Protein AF-A0A7S2XQV3-F1 (afdb_monomer_lite)

Secondary structure (DSSP, 8-state):
--------------------------------EEEEE-SPPBPTTS-B--SS--TTTSPPEEEEEE-GGGSPTT----TT-EE---S---TT--HHHHHHHHHHHHHHHHHHT----PPP-PPP-

Sequence (125 aa):
SEETSEETSEETESAEEKEGGGEEEEPKESFIVVSLDPSLGKKADGSIDPSPSSYPFQKPVASVVSGAELFPAGSEIQNGDPVDIDCDWTPSLHLSDAIMNVALKIRESVKRGEPFFAAEIEPPE

Radius of gyration: 27.68 Å; chains: 1; bounding box: 44×42×92 Å

Organism: NCBI:txid420275

Foldseek 3Di:
DDDDDDDDDDDDDDDDDDDPDPPPPDPPDQDWDKDWAQDADADPVRHGDPPDDTPPQDGTWMFTQDRPVLFAPPAPHDHGFTDDQPDPRDNPDDPVSSVVSRVVVRVVRSVVSNHHYGDDPDDDD

Structure (mmCIF, N/CA/C/O backbone):
data_AF-A0A7S2XQV3-F1
#
_entry.id   AF-A0A7S2XQV3-F1
#
loop_
_atom_site.group_PDB
_atom_site.id
_atom_site.type_symbol
_atom_site.label_atom_id
_atom_site.label_alt_id
_atom_site.label_comp_id
_atom_site.label_asym_id
_atom_site.label_entity_id
_atom_site.label_seq_id
_atom_site.pdbx_PDB_ins_code
_atom_site.Cartn_x
_atom_site.Cartn_y
_atom_site.Cartn_z
_atom_site.occupancy
_atom_site.B_iso_or_equiv
_atom_site.auth_seq_id
_atom_site.auth_comp_id
_atom_site.auth_asym_id
_atom_site.auth_atom_id
_atom_site.pdbx_PDB_model_num
ATOM 1 N N . SER A 1 1 ? 11.495 -26.706 69.627 1.00 39.03 1 SER A N 1
ATOM 2 C CA . SER A 1 1 ? 11.054 -25.332 69.366 1.00 39.03 1 SER A CA 1
ATOM 3 C C . SER A 1 1 ? 10.211 -25.411 68.117 1.00 39.03 1 SER A C 1
ATOM 5 O O . SER A 1 1 ? 10.752 -25.799 67.091 1.00 39.03 1 SER A O 1
ATOM 7 N N . GLU A 1 2 ? 8.895 -25.543 68.308 1.00 43.28 2 GLU A N 1
ATOM 8 C CA . GLU A 1 2 ? 7.927 -24.415 68.255 1.00 43.28 2 GLU A CA 1
ATOM 9 C C . GLU A 1 2 ? 7.483 -24.275 66.788 1.00 43.28 2 GLU A C 1
ATOM 11 O O . GLU A 1 2 ? 8.348 -24.190 65.928 1.00 43.28 2 GLU A O 1
ATOM 16 N N . GLU A 1 3 ? 6.224 -24.389 66.362 1.00 46.50 3 GLU A N 1
ATOM 17 C CA . GLU A 1 3 ? 4.872 -24.202 66.932 1.00 46.50 3 GLU A CA 1
ATOM 18 C C . GLU A 1 3 ? 3.884 -24.951 65.981 1.00 46.50 3 GLU A C 1
ATOM 20 O O . GLU A 1 3 ? 4.181 -25.066 64.793 1.00 46.50 3 GLU A O 1
ATOM 25 N N . THR A 1 4 ? 2.923 -25.771 66.452 1.00 45.31 4 THR A N 1
ATOM 26 C CA . THR A 1 4 ? 1.453 -25.502 66.577 1.00 45.31 4 THR A CA 1
ATOM 27 C C . THR A 1 4 ? 0.813 -24.881 65.309 1.00 45.31 4 THR A C 1
ATOM 29 O O . THR A 1 4 ? 1.394 -23.978 64.727 1.00 45.31 4 THR A O 1
ATOM 32 N N . SER A 1 5 ? -0.345 -25.292 64.768 1.00 48.62 5 SER A N 1
ATOM 33 C CA . SER A 1 5 ? -1.617 -25.700 65.394 1.00 48.62 5 SER A CA 1
ATOM 34 C C . SER A 1 5 ? -2.602 -26.295 64.353 1.00 48.62 5 SER A C 1
ATOM 36 O O . SER A 1 5 ? -2.491 -25.936 63.186 1.00 48.62 5 SER A O 1
ATOM 38 N N . GLU A 1 6 ? -3.553 -27.125 64.831 1.00 48.00 6 GLU A N 1
ATOM 39 C CA . GLU A 1 6 ? -5.021 -27.168 64.536 1.00 48.00 6 GLU A CA 1
ATOM 40 C C . GLU A 1 6 ? -5.560 -27.183 63.085 1.00 48.00 6 GLU A C 1
ATOM 42 O O . GLU A 1 6 ? -5.015 -26.556 62.192 1.00 48.00 6 GLU A O 1
ATOM 47 N N . GLU A 1 7 ? -6.733 -27.717 62.740 1.00 41.88 7 GLU A N 1
ATOM 48 C CA . GLU A 1 7 ? -7.692 -28.740 63.201 1.00 41.88 7 GLU A CA 1
ATOM 49 C C . GLU A 1 7 ? -8.764 -28.793 62.066 1.00 41.88 7 GLU A C 1
ATOM 51 O O . GLU A 1 7 ? -9.005 -27.769 61.434 1.00 41.88 7 GLU A O 1
ATOM 56 N N . THR A 1 8 ? -9.365 -29.969 61.819 1.00 35.59 8 THR A N 1
ATOM 57 C CA . THR A 1 8 ? -10.807 -30.230 61.508 1.00 35.59 8 THR A CA 1
ATOM 58 C C . THR A 1 8 ? -11.472 -29.459 60.329 1.00 35.59 8 THR A C 1
ATOM 60 O O . THR A 1 8 ? -11.489 -28.238 60.282 1.00 35.59 8 THR A O 1
ATOM 63 N N . SER A 1 9 ? -12.159 -30.052 59.337 1.00 45.59 9 SER A N 1
ATOM 64 C CA . SER A 1 9 ? -13.359 -30.910 59.438 1.00 45.59 9 SER A CA 1
ATOM 65 C C . SER A 1 9 ? -13.806 -31.424 58.046 1.00 45.59 9 SER A C 1
ATOM 67 O O . SER A 1 9 ? -13.637 -30.720 57.052 1.00 45.59 9 SER A O 1
ATOM 69 N N . GLU A 1 10 ? -14.424 -32.612 58.016 1.00 43.16 10 GLU A N 1
ATOM 70 C CA . GLU A 1 10 ? -15.369 -33.159 57.004 1.00 43.16 10 GLU A CA 1
ATOM 71 C C . GLU A 1 10 ? -16.560 -32.179 56.761 1.00 43.16 10 GLU A C 1
ATOM 73 O O . GLU A 1 10 ? -16.731 -31.252 57.545 1.00 43.16 10 GLU A O 1
ATOM 78 N N . GLU A 1 11 ? -17.468 -32.225 55.777 1.00 42.69 11 GLU A N 1
ATOM 79 C CA . GLU A 1 11 ? -17.983 -33.206 54.810 1.00 42.69 11 GLU A CA 1
ATOM 80 C C . GLU A 1 11 ? -18.884 -32.431 53.794 1.00 42.69 11 GLU A C 1
ATOM 82 O O . GLU A 1 11 ? -19.429 -31.391 54.151 1.00 42.69 11 GLU A O 1
ATOM 87 N N . THR A 1 12 ?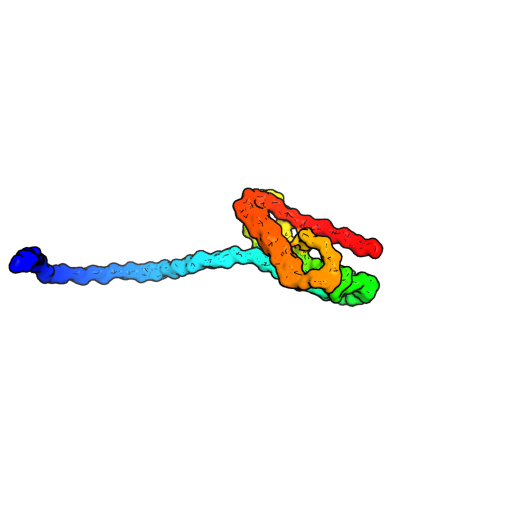 -19.057 -32.969 52.572 1.00 41.12 12 THR A N 1
ATOM 88 C CA . THR A 1 12 ? -20.221 -32.888 51.632 1.00 41.12 12 THR A CA 1
ATOM 89 C C . THR A 1 12 ? -20.951 -31.565 51.311 1.00 41.12 12 THR A C 1
ATOM 91 O O . THR A 1 12 ? -21.467 -30.905 52.196 1.00 41.12 12 THR A O 1
ATOM 94 N N . GLU A 1 13 ? -21.207 -31.294 50.019 1.00 38.69 13 GLU A N 1
ATOM 95 C CA . GLU A 1 13 ? -22.492 -31.612 49.347 1.00 38.69 13 GLU A CA 1
ATOM 96 C C . GLU A 1 13 ? -22.412 -31.323 47.830 1.00 38.69 13 GLU A C 1
ATOM 98 O O . GLU A 1 13 ? -21.813 -30.343 47.392 1.00 38.69 13 GLU A O 1
ATOM 103 N N . SER A 1 14 ? -22.986 -32.218 47.021 1.00 43.94 14 SER A N 1
ATOM 104 C CA . SER A 1 14 ? -23.126 -32.071 45.568 1.00 43.94 14 SER A CA 1
ATOM 105 C C . SER A 1 14 ? -24.231 -31.077 45.223 1.00 43.94 14 SER A C 1
ATOM 107 O O . SER A 1 14 ? -25.348 -31.220 45.710 1.00 43.94 14 SER A O 1
ATOM 109 N N . ALA A 1 15 ? -23.965 -30.167 44.289 1.00 43.62 15 ALA A N 1
ATOM 110 C CA . ALA A 1 15 ? -25.004 -29.510 43.507 1.00 43.62 15 ALA A CA 1
ATOM 111 C C . ALA A 1 15 ? -24.562 -29.475 42.041 1.00 43.62 15 ALA A C 1
ATOM 113 O O . ALA A 1 15 ? -23.690 -28.713 41.632 1.00 43.62 15 ALA A O 1
ATOM 114 N N . GLU A 1 16 ? -25.148 -30.392 41.282 1.00 44.84 16 GLU A N 1
ATOM 115 C CA . GLU A 1 16 ? -25.112 -30.473 39.832 1.00 44.84 16 GLU A CA 1
ATOM 116 C C . GLU A 1 16 ? -25.981 -29.328 39.283 1.00 44.84 16 GLU A C 1
ATOM 118 O O . GLU A 1 16 ? -27.208 -29.425 39.267 1.00 44.84 16 GLU A O 1
ATOM 123 N N . GLU A 1 17 ? -25.362 -28.219 38.871 1.00 43.78 17 GLU A N 1
ATOM 124 C CA . GLU A 1 17 ? -26.029 -27.197 38.064 1.00 43.78 17 GLU A CA 1
ATOM 125 C C . GLU A 1 17 ? -25.559 -27.290 36.613 1.00 43.78 17 GLU A C 1
ATOM 127 O O . GLU A 1 17 ? -24.397 -27.097 36.272 1.00 43.78 17 GLU A O 1
ATOM 132 N N . LYS A 1 18 ? -26.534 -27.633 35.768 1.00 44.31 18 LYS A N 1
ATOM 133 C CA . LYS A 1 18 ? -26.550 -27.554 34.308 1.00 44.31 18 LYS A CA 1
ATOM 134 C C . LYS A 1 18 ? -25.806 -26.314 33.791 1.00 44.31 18 LYS A C 1
ATOM 136 O O . LYS A 1 18 ? -26.377 -25.225 33.739 1.00 44.31 18 LYS A O 1
ATOM 141 N N . GLU A 1 19 ? -24.596 -26.508 33.279 1.00 40.84 19 GLU A N 1
ATOM 142 C CA . GLU A 1 19 ? -24.018 -25.579 32.313 1.00 40.84 19 GLU A CA 1
ATOM 143 C C . GLU A 1 19 ? -24.816 -25.704 31.011 1.00 40.84 19 GLU A C 1
ATOM 145 O O . GLU A 1 19 ? -24.700 -26.659 30.240 1.00 40.84 19 GLU A O 1
ATOM 150 N N . GLY A 1 20 ? -25.710 -24.740 30.798 1.00 38.91 20 GLY A N 1
ATOM 151 C CA . GLY A 1 20 ? -26.172 -24.425 29.460 1.00 38.91 20 GLY A CA 1
ATOM 152 C C . GLY A 1 20 ? -24.955 -23.988 28.660 1.00 38.91 20 GLY A C 1
ATOM 153 O O . GLY A 1 20 ? -24.397 -22.932 28.939 1.00 38.91 20 GLY A O 1
ATOM 154 N N . GLY A 1 21 ? -24.548 -24.817 27.698 1.00 40.22 21 GLY A N 1
ATOM 155 C CA . GLY A 1 21 ? -23.535 -24.476 26.710 1.00 40.22 21 GLY A CA 1
ATOM 156 C C . GLY A 1 21 ? -23.993 -23.273 25.896 1.00 40.22 21 GLY A C 1
ATOM 157 O O . GLY A 1 21 ? -24.645 -23.421 24.865 1.00 40.22 21 GLY A O 1
ATOM 158 N N . GLY A 1 22 ? -23.684 -22.077 26.388 1.00 46.47 22 GLY A N 1
ATOM 159 C CA . GLY A 1 22 ? -23.368 -20.974 25.507 1.00 46.47 22 GLY A CA 1
ATOM 160 C C . GLY A 1 22 ? -22.037 -21.341 24.883 1.00 46.47 22 GLY A C 1
ATOM 161 O O . GLY A 1 22 ? -21.040 -21.434 25.591 1.00 46.47 22 GLY A O 1
ATOM 162 N N . GLU A 1 23 ? -22.036 -21.635 23.587 1.00 51.47 23 GLU A N 1
ATOM 163 C CA . GLU A 1 23 ? -20.811 -21.535 22.807 1.00 51.47 23 GLU A CA 1
ATOM 164 C C . GLU A 1 23 ? -20.279 -20.117 23.056 1.00 51.47 23 GLU A C 1
ATOM 166 O O . GLU A 1 23 ? -20.854 -19.137 22.580 1.00 51.47 23 GLU A O 1
ATOM 171 N N . GLU A 1 24 ? -19.251 -19.993 23.898 1.00 52.69 24 GLU A N 1
ATOM 172 C CA . GLU A 1 24 ? -18.389 -18.823 23.887 1.00 52.69 24 GLU A CA 1
ATOM 173 C C . GLU A 1 24 ? -17.813 -18.782 22.472 1.00 52.69 24 GLU A C 1
ATOM 175 O O . GLU A 1 24 ? -16.893 -19.530 22.140 1.00 52.69 24 GLU A O 1
A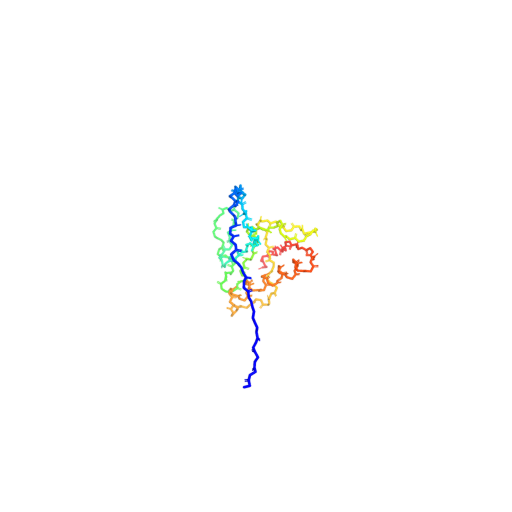TOM 180 N N . GLU A 1 25 ? -18.423 -17.983 21.592 1.00 59.09 25 GLU A N 1
ATOM 181 C CA . GLU A 1 25 ? -17.770 -17.598 20.351 1.00 59.09 25 GLU A CA 1
ATOM 182 C C . GLU A 1 25 ? -16.461 -16.928 20.769 1.00 59.09 25 GLU A C 1
ATOM 184 O O . GLU A 1 25 ? -16.466 -15.808 21.289 1.00 59.09 25 GLU A O 1
ATOM 189 N N . GLU A 1 26 ? -15.340 -17.637 20.598 1.00 63.62 26 GLU A N 1
ATOM 190 C CA . GLU A 1 26 ? -14.024 -17.027 20.722 1.00 63.62 26 GLU A CA 1
ATOM 191 C C . GLU A 1 26 ? -14.033 -15.727 19.908 1.00 63.62 26 GLU A C 1
ATOM 193 O O . GLU A 1 26 ? -14.544 -15.722 18.779 1.00 63.62 26 GLU A O 1
ATOM 198 N N . PRO A 1 27 ? -13.513 -14.612 20.455 1.00 58.00 27 PRO A N 1
ATOM 199 C CA . PRO A 1 27 ? -13.517 -13.344 19.751 1.00 58.00 27 PRO A CA 1
ATOM 200 C C . PRO A 1 27 ? -12.792 -13.544 18.426 1.00 58.00 27 PRO A C 1
ATOM 202 O O . PRO A 1 27 ? -11.579 -13.742 18.384 1.00 58.00 27 PRO A O 1
ATOM 205 N N . LYS A 1 28 ? -13.560 -13.533 17.336 1.00 70.00 28 LYS A N 1
ATOM 206 C CA . LYS A 1 28 ? -13.036 -13.735 15.994 1.00 70.00 28 LYS A CA 1
ATOM 207 C C . LYS A 1 28 ? -12.086 -12.584 15.698 1.00 70.00 28 LYS A C 1
ATOM 209 O O . LYS A 1 28 ? -12.526 -11.461 15.439 1.00 70.00 28 LYS A O 1
ATOM 214 N N . GLU A 1 29 ? -10.787 -12.857 15.794 1.00 72.56 29 GLU A N 1
ATOM 215 C CA . GLU A 1 29 ? -9.754 -11.871 15.507 1.00 72.56 29 GLU A CA 1
ATOM 216 C C . GLU A 1 29 ? -10.025 -11.284 14.118 1.00 72.56 29 GLU A C 1
ATOM 218 O O . GLU A 1 29 ? -10.154 -11.995 13.117 1.00 72.56 29 GLU A O 1
ATOM 223 N N . SER A 1 30 ? -10.234 -9.971 14.086 1.00 88.19 30 SER A N 1
ATOM 224 C CA . SER A 1 30 ? -10.585 -9.249 12.871 1.00 88.19 30 SER A CA 1
ATOM 225 C C . SER A 1 30 ? -9.301 -8.730 12.240 1.00 88.19 30 SER A C 1
ATOM 227 O O . SER A 1 30 ? -8.559 -7.973 12.865 1.00 88.19 30 SER A O 1
ATOM 229 N N . PHE A 1 31 ? -9.025 -9.158 11.009 1.00 94.44 31 PHE A N 1
ATOM 230 C CA . PHE A 1 31 ? -7.785 -8.845 10.306 1.00 94.44 31 PHE A CA 1
ATOM 231 C C . PHE A 1 31 ? -8.042 -8.018 9.053 1.00 94.44 31 PHE A C 1
ATOM 233 O O . PHE A 1 31 ? -8.953 -8.308 8.277 1.00 94.44 31 PHE A O 1
ATOM 240 N N . ILE A 1 32 ? -7.164 -7.045 8.816 1.00 96.31 32 ILE A N 1
ATOM 241 C CA . ILE A 1 32 ? -7.036 -6.380 7.521 1.00 96.31 32 ILE A CA 1
ATOM 242 C C . ILE A 1 32 ? -6.083 -7.218 6.670 1.00 96.31 32 ILE A C 1
ATOM 244 O O . ILE A 1 32 ? -4.944 -7.469 7.068 1.00 96.31 32 ILE A O 1
ATOM 248 N N . VAL A 1 33 ? -6.547 -7.655 5.503 1.00 96.81 33 VAL A N 1
ATOM 249 C CA . VAL A 1 33 ? -5.748 -8.436 4.555 1.00 96.81 33 VAL A CA 1
ATOM 250 C C . VAL A 1 33 ? -5.298 -7.514 3.437 1.00 96.81 33 VAL A C 1
ATOM 252 O O . VAL A 1 33 ? -6.116 -6.845 2.811 1.00 96.81 33 VAL A O 1
ATOM 255 N N . VAL A 1 34 ? -3.997 -7.506 3.169 1.00 97.00 34 VAL A N 1
ATOM 256 C CA . VAL A 1 34 ? -3.377 -6.703 2.113 1.00 97.00 34 VAL A CA 1
ATOM 257 C C . VAL A 1 34 ? -2.690 -7.639 1.131 1.00 97.00 34 VAL A C 1
ATOM 259 O O . VAL A 1 34 ? -1.978 -8.558 1.542 1.00 97.00 34 VAL A O 1
ATOM 262 N N . SER A 1 35 ? -2.881 -7.405 -0.163 1.00 95.56 35 SER A N 1
ATOM 263 C CA . SER A 1 35 ? -2.108 -8.057 -1.218 1.00 95.56 35 SER A CA 1
ATOM 264 C C . SER A 1 35 ? -1.012 -7.135 -1.716 1.00 95.56 35 SER A C 1
ATOM 266 O O . SER A 1 35 ? -1.208 -5.928 -1.813 1.00 95.56 35 SER A O 1
ATOM 268 N N . LEU A 1 36 ? 0.119 -7.732 -2.079 1.00 94.62 36 LEU A N 1
ATOM 269 C CA . LEU A 1 36 ? 1.208 -7.065 -2.773 1.00 94.62 36 LEU A CA 1
ATOM 270 C C . LEU A 1 36 ? 1.421 -7.778 -4.110 1.00 94.62 36 LEU A C 1
ATOM 272 O O . LEU A 1 36 ? 1.853 -8.932 -4.126 1.00 94.62 36 LEU A O 1
ATOM 276 N N . ASP A 1 37 ? 1.086 -7.116 -5.211 1.00 91.69 37 ASP A N 1
ATOM 277 C CA . ASP A 1 37 ? 1.179 -7.656 -6.566 1.00 91.69 37 ASP A CA 1
ATOM 278 C C . ASP A 1 37 ? 2.435 -7.114 -7.280 1.00 91.69 37 ASP A C 1
ATOM 280 O O . ASP A 1 37 ? 2.509 -5.919 -7.576 1.00 91.69 37 ASP A O 1
ATOM 284 N N . PRO A 1 38 ? 3.446 -7.962 -7.554 1.00 90.44 38 PRO A N 1
ATOM 285 C CA . PRO A 1 38 ? 4.647 -7.574 -8.292 1.00 90.44 38 PRO A CA 1
ATOM 286 C C . PRO A 1 38 ? 4.527 -7.763 -9.819 1.00 90.44 38 PRO A C 1
ATOM 288 O O . PRO A 1 38 ? 5.526 -7.609 -10.530 1.00 90.44 38 PRO A O 1
ATOM 291 N N . SER A 1 39 ? 3.368 -8.189 -10.329 1.00 83.94 39 SER A N 1
ATOM 292 C CA . SER A 1 39 ? 3.181 -8.564 -11.734 1.00 83.94 39 SER A CA 1
ATOM 293 C C . SER A 1 39 ? 3.023 -7.363 -12.679 1.00 83.94 39 SER A C 1
ATOM 295 O O . SER A 1 39 ? 2.916 -6.213 -12.259 1.00 83.94 39 SER A O 1
ATOM 297 N N . LEU A 1 40 ? 3.066 -7.632 -13.991 1.00 75.94 40 LEU A N 1
ATOM 298 C CA . LEU A 1 40 ? 2.814 -6.622 -15.021 1.00 75.94 40 LEU A CA 1
ATOM 299 C C . LEU A 1 40 ? 1.348 -6.183 -15.000 1.00 75.94 40 LEU A C 1
ATOM 301 O O . LEU A 1 40 ? 0.441 -7.018 -14.930 1.00 75.94 40 LEU A O 1
ATOM 305 N N . GLY A 1 41 ? 1.131 -4.878 -15.168 1.00 69.44 41 GLY A N 1
ATOM 306 C CA . GLY A 1 41 ? -0.199 -4.318 -15.357 1.00 69.44 41 GLY A CA 1
ATOM 307 C C . GLY A 1 41 ? -0.929 -4.988 -16.523 1.00 69.44 41 GLY A C 1
ATOM 308 O O . GLY A 1 41 ? -0.374 -5.205 -17.607 1.00 69.44 41 GLY A O 1
ATOM 309 N N . LYS A 1 42 ? -2.198 -5.328 -16.298 1.00 70.69 42 LYS A N 1
ATOM 310 C CA . LYS A 1 42 ? -3.095 -5.777 -17.364 1.00 70.69 42 LYS A CA 1
ATOM 311 C C . LYS A 1 42 ? -3.793 -4.572 -17.975 1.00 70.69 42 LYS A C 1
ATOM 313 O O . LYS A 1 42 ? -4.205 -3.655 -17.267 1.00 70.69 42 LYS A O 1
ATOM 318 N N . LYS A 1 43 ? -3.984 -4.607 -19.289 1.00 70.56 43 LYS A N 1
ATOM 319 C CA . LYS A 1 43 ? -4.891 -3.698 -19.992 1.00 70.56 43 LYS A CA 1
ATOM 320 C C . LYS A 1 43 ? -6.336 -4.008 -19.605 1.00 70.56 43 LYS A C 1
ATOM 322 O O . LYS A 1 43 ? -6.643 -5.086 -19.095 1.00 70.56 43 LYS A O 1
ATOM 327 N N . ALA A 1 44 ? -7.243 -3.084 -19.919 1.00 74.44 44 ALA A N 1
ATOM 328 C CA . ALA A 1 44 ? -8.681 -3.258 -19.691 1.00 74.44 44 ALA A CA 1
ATOM 329 C C . ALA A 1 44 ? -9.276 -4.497 -20.397 1.00 74.44 44 ALA A C 1
ATOM 331 O O . ALA A 1 44 ? -10.312 -5.005 -19.981 1.00 74.44 44 ALA A O 1
ATOM 332 N N . ASP A 1 45 ? -8.619 -5.004 -21.445 1.00 81.19 45 ASP A N 1
ATOM 333 C CA . ASP A 1 45 ? -8.999 -6.226 -22.167 1.00 81.19 45 ASP A CA 1
ATOM 334 C C . ASP A 1 45 ? -8.429 -7.520 -21.544 1.00 81.19 45 ASP A C 1
ATOM 336 O O . ASP A 1 45 ? -8.653 -8.614 -22.062 1.00 81.19 45 ASP A O 1
ATOM 340 N N . GLY A 1 46 ? -7.692 -7.408 -20.434 1.00 73.31 46 GLY A N 1
ATOM 341 C CA . GLY A 1 46 ? -7.053 -8.520 -19.733 1.00 73.31 46 GLY A CA 1
ATOM 342 C C . GLY A 1 46 ? -5.727 -8.984 -20.340 1.00 73.31 46 GLY A C 1
ATOM 343 O O . GLY A 1 46 ? -5.089 -9.872 -19.767 1.00 73.31 46 GLY A O 1
ATOM 344 N N . SER A 1 47 ? -5.286 -8.402 -21.460 1.00 79.38 47 SER A N 1
ATOM 345 C CA . SER A 1 47 ? -3.957 -8.656 -22.012 1.00 79.38 47 SER A CA 1
ATOM 346 C C . 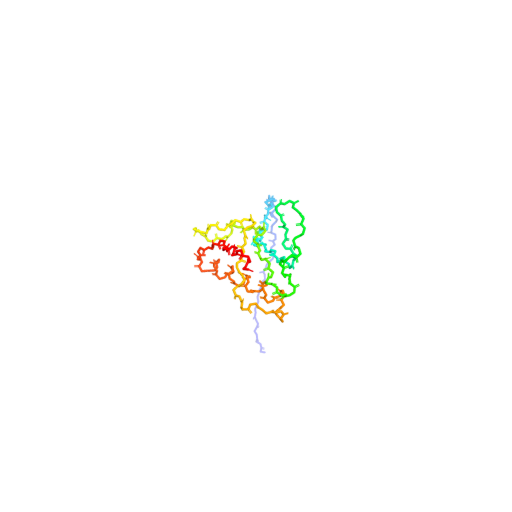SER A 1 47 ? -2.875 -8.023 -21.137 1.00 79.38 47 SER A C 1
ATOM 348 O O . SER A 1 47 ? -3.094 -7.020 -20.458 1.00 79.38 47 SER A O 1
ATOM 350 N N . ILE A 1 48 ? -1.694 -8.636 -21.127 1.00 77.50 48 ILE A N 1
ATOM 351 C CA . ILE A 1 48 ? -0.535 -8.084 -20.426 1.00 77.50 48 ILE A CA 1
ATOM 352 C C . ILE A 1 48 ? -0.016 -6.908 -21.247 1.00 77.50 48 ILE A C 1
ATOM 354 O O . ILE A 1 48 ? 0.210 -7.066 -22.450 1.00 77.50 48 ILE A O 1
ATOM 358 N N . ASP A 1 49 ? 0.195 -5.756 -20.613 1.00 70.44 49 ASP A N 1
ATOM 359 C CA . ASP A 1 49 ? 0.949 -4.682 -21.244 1.00 70.44 49 ASP A CA 1
ATOM 360 C C . ASP A 1 49 ? 2.443 -4.883 -20.978 1.00 70.44 49 ASP A C 1
ATOM 362 O O . ASP A 1 49 ? 2.863 -4.795 -19.826 1.00 70.44 49 ASP A O 1
ATOM 366 N N . PRO A 1 50 ? 3.269 -5.183 -21.994 1.00 68.62 50 PRO A N 1
ATOM 367 C CA . PRO A 1 50 ? 4.704 -5.319 -21.791 1.00 68.62 50 PRO A CA 1
ATOM 368 C C . PRO A 1 50 ? 5.433 -3.967 -21.777 1.00 68.62 50 PRO A C 1
ATOM 370 O O . PRO A 1 50 ? 6.648 -3.962 -21.597 1.00 68.62 50 PRO A O 1
ATOM 373 N N . SER A 1 51 ? 4.752 -2.842 -22.045 1.00 69.94 51 SER A N 1
ATOM 374 C CA . SER A 1 51 ? 5.396 -1.524 -22.073 1.00 69.94 51 SER A CA 1
ATOM 375 C C . SER A 1 51 ? 5.810 -0.978 -20.700 1.00 69.94 51 SER A C 1
ATOM 377 O O . SER A 1 51 ? 6.906 -0.421 -20.641 1.00 69.94 51 SER A O 1
ATOM 379 N N . PRO A 1 52 ? 5.030 -1.111 -19.604 1.00 70.88 52 PRO A N 1
ATOM 380 C CA . PRO A 1 52 ? 5.525 -0.741 -18.284 1.00 70.88 52 PRO A CA 1
ATOM 381 C C . PRO A 1 52 ? 6.555 -1.753 -17.767 1.00 70.88 52 PRO A C 1
ATOM 383 O O . PRO A 1 52 ? 6.428 -2.966 -17.938 1.00 70.88 52 PRO A O 1
ATOM 386 N N . SER A 1 53 ? 7.583 -1.241 -17.097 1.00 70.25 53 SER A N 1
ATOM 387 C CA . SER A 1 53 ? 8.521 -2.041 -16.309 1.00 70.25 53 SER A CA 1
ATOM 388 C C . SER A 1 53 ? 7.796 -2.790 -15.184 1.00 70.25 53 SER A C 1
ATOM 390 O O . SER A 1 53 ? 6.973 -2.207 -14.504 1.00 70.25 53 SER A O 1
ATOM 392 N N . SER A 1 54 ? 8.111 -4.059 -14.923 1.00 81.81 54 SER A N 1
ATOM 393 C CA . SER A 1 54 ? 7.592 -4.775 -13.745 1.00 81.81 54 SER A CA 1
ATOM 394 C C . SER A 1 54 ? 8.532 -4.652 -12.548 1.00 81.81 54 SER A C 1
ATOM 396 O O . SER A 1 54 ? 9.637 -4.113 -12.658 1.00 81.81 54 SER A O 1
ATOM 398 N N . TYR A 1 55 ? 8.157 -5.256 -11.418 1.00 86.38 55 TYR A N 1
ATOM 399 C CA . TYR A 1 55 ? 9.114 -5.572 -10.360 1.00 86.38 55 TYR A CA 1
ATOM 400 C C . TYR A 1 55 ? 10.369 -6.267 -10.948 1.00 86.38 55 TYR A C 1
ATOM 402 O O . TYR A 1 55 ? 10.230 -7.132 -11.823 1.00 86.38 55 TYR A O 1
ATOM 410 N N . PRO A 1 56 ? 11.589 -5.912 -10.499 1.00 90.69 56 PRO A N 1
ATOM 411 C CA . PRO A 1 56 ? 11.892 -4.956 -9.427 1.00 90.69 56 PRO A CA 1
ATOM 412 C C . PRO A 1 56 ? 12.004 -3.492 -9.890 1.00 90.69 56 PRO A C 1
ATOM 414 O O . PRO A 1 56 ? 12.223 -2.604 -9.074 1.00 90.69 56 PRO A O 1
ATOM 417 N N . PHE A 1 57 ? 11.873 -3.211 -11.185 1.00 88.38 57 PHE A N 1
ATOM 418 C CA . PHE A 1 57 ? 12.081 -1.873 -11.748 1.00 88.38 57 PHE A CA 1
ATOM 419 C C . PHE A 1 57 ? 10.927 -0.901 -11.475 1.00 88.38 57 PHE A C 1
ATOM 421 O O . PHE A 1 57 ? 11.159 0.302 -11.431 1.00 88.38 57 PHE A O 1
ATOM 428 N N . GLN A 1 58 ? 9.722 -1.417 -11.224 1.00 87.75 58 GLN A N 1
ATOM 429 C CA . GLN A 1 58 ? 8.575 -0.653 -10.734 1.00 87.75 58 GLN A CA 1
ATOM 430 C C . GLN A 1 58 ? 8.160 -1.138 -9.341 1.00 87.75 58 GLN A C 1
ATOM 432 O O . GLN A 1 58 ? 8.314 -2.324 -9.022 1.00 87.75 58 GLN A O 1
ATOM 437 N N . LYS A 1 59 ? 7.631 -0.218 -8.520 1.00 89.62 59 LYS A N 1
ATOM 438 C CA . LYS A 1 59 ? 7.046 -0.561 -7.220 1.00 89.62 59 LYS A CA 1
ATOM 439 C C . LYS A 1 59 ? 5.882 -1.544 -7.412 1.00 89.62 59 LYS A C 1
ATOM 441 O O . LYS A 1 59 ? 5.111 -1.367 -8.357 1.00 89.62 59 LYS A O 1
ATOM 446 N N . PRO A 1 60 ? 5.748 -2.578 -6.563 1.00 92.06 60 PRO A N 1
ATOM 447 C CA . PRO A 1 60 ? 4.581 -3.453 -6.606 1.00 92.06 60 PRO A CA 1
ATOM 448 C C . PRO A 1 60 ? 3.303 -2.664 -6.286 1.00 92.06 60 PRO A C 1
ATOM 450 O O . PRO A 1 60 ? 3.355 -1.584 -5.699 1.00 92.06 60 PRO A O 1
ATOM 453 N N . VAL A 1 61 ? 2.149 -3.221 -6.636 1.00 92.19 61 VAL A N 1
ATOM 454 C CA . VAL A 1 61 ? 0.846 -2.646 -6.283 1.00 92.19 61 VAL A CA 1
ATOM 455 C C . VAL A 1 61 ? 0.389 -3.257 -4.966 1.00 92.19 61 VAL A C 1
ATOM 457 O O . VAL A 1 61 ? 0.222 -4.472 -4.873 1.00 92.19 61 VAL A O 1
ATOM 460 N N . ALA A 1 62 ? 0.194 -2.433 -3.939 1.00 94.94 62 ALA A N 1
ATOM 461 C CA . ALA A 1 62 ? -0.450 -2.866 -2.705 1.00 94.94 62 ALA A CA 1
ATOM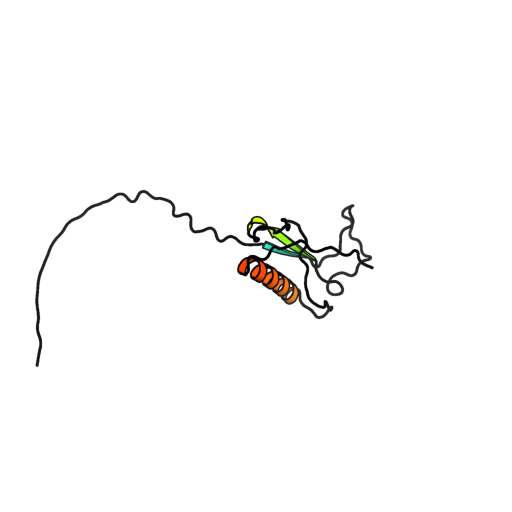 462 C C . ALA A 1 62 ? -1.947 -2.548 -2.760 1.00 94.94 62 ALA A C 1
ATOM 464 O O . ALA A 1 62 ? -2.328 -1.483 -3.237 1.00 94.94 62 ALA A O 1
ATOM 465 N N . SER A 1 63 ? -2.796 -3.442 -2.260 1.00 96.00 63 SER A N 1
ATOM 466 C CA . SER A 1 63 ? -4.243 -3.205 -2.180 1.00 96.00 63 SER A CA 1
ATOM 467 C C . SER A 1 63 ? -4.872 -3.893 -0.977 1.00 96.00 63 SER A C 1
ATOM 469 O O . SER A 1 63 ? -4.436 -4.977 -0.573 1.00 96.00 63 SER A O 1
ATOM 471 N N . VAL A 1 64 ? -5.918 -3.289 -0.414 1.00 97.44 64 VAL A N 1
ATOM 472 C CA . VAL A 1 64 ? -6.729 -3.926 0.635 1.00 97.44 64 VAL A CA 1
ATOM 473 C C . VAL A 1 64 ? -7.572 -5.019 -0.010 1.00 97.44 64 VAL A C 1
ATOM 475 O O . VAL A 1 64 ? -8.310 -4.758 -0.947 1.00 97.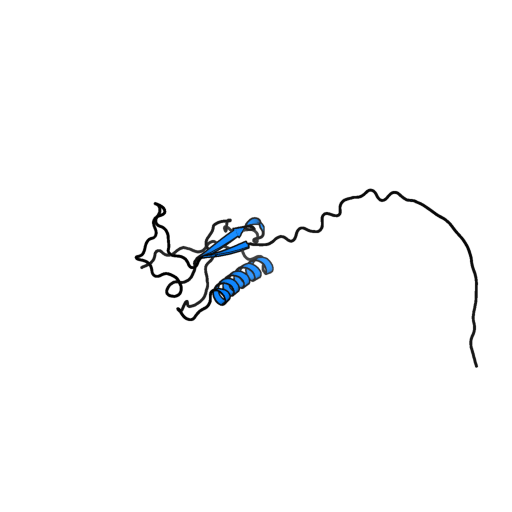44 64 VAL A O 1
ATOM 478 N N . VAL A 1 65 ? -7.481 -6.254 0.468 1.00 97.00 65 VAL A N 1
ATOM 479 C CA . VAL A 1 65 ? -8.288 -7.381 -0.031 1.00 97.00 65 VAL A CA 1
ATOM 480 C C . VAL A 1 65 ? -9.554 -7.548 0.804 1.00 97.00 65 VAL A C 1
ATOM 482 O O . VAL A 1 65 ? -10.629 -7.793 0.262 1.00 97.00 65 VAL A O 1
ATOM 485 N N . SER A 1 66 ? -9.428 -7.423 2.125 1.00 97.00 66 SER A N 1
ATOM 486 C CA . SER A 1 66 ? -10.541 -7.520 3.071 1.00 97.00 66 SER A CA 1
ATOM 487 C C . SER A 1 66 ? -10.238 -6.753 4.358 1.00 97.00 66 SER A C 1
ATOM 489 O O . SER A 1 66 ? -9.070 -6.516 4.677 1.00 97.00 66 SER A O 1
ATOM 491 N N . GLY A 1 67 ? -11.275 -6.432 5.134 1.00 95.62 67 GLY A N 1
ATOM 492 C CA . GLY A 1 67 ? -11.143 -5.729 6.410 1.00 95.62 67 GLY A CA 1
ATOM 493 C C . GLY A 1 67 ? -11.223 -4.205 6.299 1.00 95.62 67 GLY A C 1
ATOM 494 O O . GLY A 1 67 ? -10.858 -3.521 7.251 1.00 95.62 67 GLY A O 1
ATOM 495 N N . ALA A 1 68 ? -11.685 -3.649 5.170 1.00 96.31 68 ALA A N 1
ATOM 496 C CA . ALA A 1 68 ? -11.909 -2.206 5.021 1.00 96.31 68 ALA A CA 1
ATOM 497 C C . ALA A 1 68 ? -12.833 -1.622 6.112 1.00 96.31 68 ALA A C 1
ATOM 499 O O . ALA A 1 68 ? -12.662 -0.489 6.551 1.00 96.31 68 ALA A O 1
ATOM 500 N N . GLU A 1 69 ? -13.774 -2.416 6.618 1.00 95.69 69 GLU A N 1
ATOM 501 C CA . GLU A 1 69 ? -14.674 -2.061 7.717 1.00 95.69 69 GLU A CA 1
ATOM 502 C C . GLU A 1 69 ? -13.973 -1.846 9.069 1.00 95.69 69 GLU A C 1
ATOM 504 O O . GLU A 1 69 ? -14.576 -1.300 9.991 1.00 95.69 69 GLU A O 1
ATOM 509 N N . LEU A 1 70 ? -12.713 -2.272 9.198 1.00 96.12 70 LEU A N 1
ATOM 510 C CA . LEU A 1 70 ? -11.909 -2.139 10.415 1.00 96.12 70 LEU A CA 1
ATOM 511 C C . LEU A 1 70 ? -11.134 -0.816 10.472 1.00 96.12 70 LEU A C 1
ATOM 513 O O . LEU A 1 70 ? -10.485 -0.528 11.480 1.00 96.12 70 LEU A O 1
ATOM 517 N N . PHE A 1 71 ? -11.173 -0.013 9.405 1.00 96.94 71 PHE A N 1
ATOM 518 C CA . PHE A 1 71 ? -10.533 1.297 9.392 1.00 96.94 71 PHE A CA 1
ATOM 519 C C . PHE A 1 71 ? -11.328 2.330 10.212 1.00 96.94 71 PHE A C 1
ATOM 521 O O . PHE A 1 71 ? -12.542 2.200 10.389 1.00 96.94 71 PHE A O 1
ATOM 528 N N . PRO A 1 72 ? -10.664 3.386 10.723 1.00 97.19 72 PRO A N 1
ATOM 529 C CA . PRO A 1 72 ? -11.319 4.420 11.519 1.00 97.19 72 PRO A CA 1
ATOM 530 C C . PRO A 1 72 ? -12.455 5.142 10.784 1.00 97.19 72 PRO A C 1
ATOM 532 O O . PRO A 1 72 ? -12.473 5.238 9.555 1.00 97.19 72 PRO A O 1
ATOM 535 N N . ALA A 1 73 ? -13.381 5.723 11.549 1.00 96.31 73 ALA A N 1
ATOM 536 C CA . ALA A 1 73 ? -14.473 6.518 10.997 1.00 96.31 73 ALA A CA 1
ATOM 537 C C . ALA A 1 73 ? -13.953 7.676 10.123 1.00 96.31 73 ALA A C 1
ATOM 539 O O . ALA A 1 73 ? -13.016 8.375 10.501 1.00 96.31 73 ALA A O 1
ATOM 540 N N . GLY A 1 74 ? -14.592 7.889 8.969 1.00 96.38 74 GLY A N 1
ATOM 541 C CA . GLY A 1 74 ? -14.173 8.883 7.975 1.00 96.38 74 GLY A CA 1
ATOM 542 C C . GLY A 1 74 ? -13.174 8.360 6.941 1.00 96.38 74 GLY A C 1
ATOM 543 O O . GLY A 1 74 ? -12.844 9.099 6.020 1.00 96.38 74 GLY A O 1
ATOM 544 N N . SER A 1 75 ? -12.708 7.113 7.071 1.00 96.69 75 SER A N 1
ATOM 545 C CA . SER A 1 75 ? -11.942 6.447 6.013 1.00 96.69 75 SER A CA 1
ATOM 546 C C . SER A 1 75 ? -12.822 6.207 4.788 1.00 96.69 75 SER A C 1
ATOM 548 O O . SER A 1 75 ? -13.976 5.797 4.925 1.00 96.69 75 SER A O 1
ATOM 550 N N . GLU A 1 76 ? -12.270 6.437 3.601 1.00 95.75 76 GLU A N 1
ATOM 551 C CA . GLU A 1 76 ? -12.957 6.198 2.321 1.00 95.75 76 GLU A CA 1
ATOM 552 C C . GLU A 1 76 ? -12.448 4.940 1.609 1.00 95.75 76 GLU A C 1
ATOM 554 O O . GLU A 1 76 ? -12.999 4.556 0.581 1.00 95.75 76 GLU A O 1
ATOM 559 N N . ILE A 1 77 ? -11.419 4.289 2.164 1.00 96.62 77 ILE A N 1
ATOM 560 C CA . ILE A 1 77 ? -10.828 3.090 1.578 1.00 96.62 77 ILE A CA 1
ATOM 561 C C . ILE A 1 77 ? -11.788 1.891 1.598 1.00 96.62 77 ILE A C 1
ATOM 563 O O . ILE A 1 77 ? -12.482 1.634 2.585 1.00 96.62 77 ILE A O 1
ATOM 567 N N . GLN A 1 78 ? -11.802 1.134 0.506 1.00 97.25 78 GLN A N 1
ATOM 568 C CA . GLN A 1 78 ? -12.634 -0.044 0.280 1.00 97.25 78 GLN A CA 1
ATOM 569 C C . GLN A 1 78 ? -11.791 -1.285 -0.031 1.00 97.25 78 GLN A C 1
ATOM 571 O O . GLN A 1 78 ? -10.612 -1.220 -0.376 1.00 97.25 78 GLN A O 1
ATOM 576 N N . ASN A 1 79 ? -12.416 -2.459 0.072 1.00 96.56 79 ASN A N 1
ATOM 577 C CA . ASN A 1 79 ? -11.797 -3.697 -0.393 1.00 96.56 79 ASN A CA 1
ATOM 578 C C . ASN A 1 79 ? -11.621 -3.631 -1.919 1.00 96.56 79 ASN A C 1
ATOM 580 O O . ASN A 1 79 ? -12.589 -3.451 -2.654 1.00 96.56 79 ASN A O 1
ATOM 584 N N . GLY A 1 80 ? -10.390 -3.813 -2.378 1.00 93.94 80 GLY A N 1
ATOM 585 C CA . GLY A 1 80 ? -9.943 -3.653 -3.758 1.00 93.94 80 GLY A CA 1
ATOM 586 C C . GLY A 1 80 ? -9.136 -2.377 -3.985 1.00 93.94 80 GLY A C 1
ATOM 587 O O . GLY A 1 80 ? -8.426 -2.298 -4.987 1.00 93.94 80 GLY A O 1
ATOM 588 N N . ASP A 1 81 ? -9.196 -1.411 -3.066 1.00 95.44 81 ASP A N 1
ATOM 589 C CA . ASP A 1 81 ? -8.532 -0.131 -3.265 1.00 95.44 81 ASP A CA 1
ATOM 590 C C . ASP A 1 81 ? -7.011 -0.238 -3.124 1.00 95.44 81 ASP A C 1
ATOM 592 O O . ASP A 1 81 ? -6.502 -0.990 -2.277 1.00 95.44 81 ASP A O 1
ATOM 596 N N . PRO A 1 82 ? -6.271 0.538 -3.934 1.00 94.62 82 PRO A N 1
ATOM 597 C CA . PRO A 1 82 ? -4.827 0.607 -3.850 1.00 94.62 82 PRO A CA 1
ATOM 598 C C . PRO A 1 82 ? -4.388 1.317 -2.566 1.00 94.62 82 PRO A C 1
ATOM 600 O O . PRO A 1 82 ? -4.996 2.288 -2.112 1.00 94.62 82 PRO A O 1
ATOM 603 N N . VAL A 1 83 ? -3.272 0.861 -2.012 1.00 95.50 83 VAL A N 1
ATOM 604 C CA . VAL A 1 83 ? -2.582 1.487 -0.886 1.00 95.50 83 VAL A CA 1
ATOM 605 C C . VAL A 1 83 ? -1.216 1.947 -1.361 1.00 95.50 83 VAL A C 1
ATOM 607 O O . VAL A 1 83 ? -0.503 1.195 -2.024 1.00 95.50 83 VAL A O 1
ATOM 610 N N . ASP A 1 84 ? -0.842 3.178 -1.019 1.00 93.31 84 ASP A N 1
ATOM 611 C CA . ASP A 1 84 ? 0.454 3.692 -1.441 1.00 93.31 84 ASP A CA 1
ATOM 612 C C . ASP A 1 84 ? 1.566 3.068 -0.605 1.00 93.31 84 ASP A C 1
ATOM 614 O O . ASP A 1 84 ? 1.424 2.858 0.606 1.00 93.31 84 ASP A O 1
ATOM 618 N N . ILE A 1 85 ? 2.667 2.775 -1.285 1.00 93.50 85 ILE A N 1
ATOM 619 C CA . ILE A 1 85 ? 3.890 2.270 -0.684 1.00 93.50 85 ILE A CA 1
ATOM 620 C C . ILE A 1 85 ? 4.826 3.468 -0.577 1.00 93.50 85 ILE A C 1
ATOM 622 O O . ILE A 1 85 ? 5.504 3.823 -1.544 1.00 93.50 85 ILE A O 1
ATOM 626 N N . ASP A 1 86 ? 4.850 4.080 0.605 1.00 89.94 86 ASP A N 1
ATOM 627 C CA . ASP A 1 86 ? 5.570 5.323 0.892 1.00 89.94 86 ASP A CA 1
ATOM 628 C C . ASP A 1 86 ? 7.064 5.020 1.101 1.00 89.94 86 ASP A C 1
ATOM 630 O O . ASP A 1 86 ? 7.604 5.122 2.208 1.00 89.94 86 ASP A O 1
ATOM 634 N N . CYS A 1 87 ? 7.734 4.565 0.047 1.00 86.00 87 CYS A N 1
ATOM 635 C CA . CYS A 1 87 ? 9.175 4.354 0.021 1.00 86.00 87 CYS A CA 1
ATOM 636 C C . CYS A 1 87 ? 9.761 4.825 -1.310 1.00 86.00 87 CYS A C 1
ATOM 638 O O . CYS A 1 87 ? 9.138 4.659 -2.360 1.00 86.00 87 CYS A O 1
ATOM 640 N N . ASP A 1 88 ? 10.986 5.351 -1.270 1.00 89.81 88 ASP A N 1
ATOM 641 C CA . ASP A 1 88 ? 11.751 5.697 -2.468 1.00 89.81 88 ASP A CA 1
ATOM 642 C C . ASP A 1 88 ? 12.139 4.411 -3.207 1.00 89.81 88 ASP A C 1
ATOM 644 O O . ASP A 1 88 ? 13.191 3.814 -2.950 1.00 89.81 88 ASP A O 1
ATOM 648 N N . TRP A 1 89 ? 11.238 3.926 -4.070 1.00 90.69 89 TRP A N 1
ATOM 649 C CA . TRP A 1 89 ? 11.387 2.605 -4.661 1.00 90.69 89 TRP A CA 1
ATOM 650 C C . TRP A 1 89 ? 12.661 2.515 -5.495 1.00 90.69 89 TRP A C 1
ATOM 652 O O . TRP A 1 89 ? 12.898 3.301 -6.411 1.00 90.69 89 TRP A O 1
ATOM 662 N N . THR A 1 90 ? 13.470 1.502 -5.200 1.00 91.88 90 THR A N 1
ATOM 663 C CA . THR A 1 90 ? 14.636 1.139 -6.002 1.00 91.88 90 THR A CA 1
ATOM 664 C C . THR A 1 90 ? 14.584 -0.354 -6.300 1.00 91.88 90 THR A C 1
ATOM 666 O O . THR A 1 90 ? 14.069 -1.113 -5.477 1.00 91.88 90 THR A O 1
ATOM 669 N N . PRO A 1 91 ? 15.180 -0.825 -7.409 1.00 91.62 91 PRO A N 1
ATOM 670 C CA . PRO A 1 91 ? 15.212 -2.255 -7.720 1.00 91.62 91 PRO A CA 1
ATOM 671 C C . PRO A 1 91 ? 15.914 -3.138 -6.675 1.00 91.62 91 PRO A C 1
ATOM 673 O O . PRO A 1 91 ? 15.846 -4.360 -6.764 1.00 91.62 91 PRO A O 1
ATOM 676 N N . SER A 1 92 ? 16.613 -2.536 -5.708 1.00 92.69 92 SER A N 1
ATOM 677 C CA . SER A 1 92 ? 17.222 -3.220 -4.564 1.00 92.69 92 SER A CA 1
ATOM 678 C C . SER A 1 92 ? 16.293 -3.409 -3.360 1.00 92.69 92 SER A C 1
ATOM 680 O O . SER A 1 92 ? 16.673 -4.128 -2.436 1.00 92.69 92 SER A O 1
ATOM 682 N N . LEU A 1 93 ? 15.119 -2.770 -3.330 1.00 93.06 93 LEU A N 1
ATOM 683 C CA . LEU A 1 93 ? 14.143 -2.968 -2.256 1.00 93.06 93 LEU A CA 1
ATOM 684 C C . LEU A 1 93 ? 13.399 -4.290 -2.428 1.00 93.06 93 LEU A C 1
ATOM 686 O O . LEU A 1 93 ? 13.055 -4.694 -3.540 1.00 93.06 93 LEU A O 1
ATOM 690 N N . HIS A 1 94 ? 13.121 -4.952 -1.306 1.00 93.25 94 HIS A N 1
ATOM 691 C CA . HIS A 1 94 ? 12.413 -6.224 -1.304 1.00 93.25 94 HIS A CA 1
ATOM 692 C C . HIS A 1 94 ? 10.915 -6.020 -1.083 1.00 93.25 94 HIS A C 1
ATOM 694 O O . HIS A 1 94 ? 10.468 -5.082 -0.424 1.00 93.25 94 HIS A O 1
ATOM 700 N N . LEU A 1 95 ? 10.121 -6.982 -1.558 1.00 94.25 95 LEU A N 1
ATOM 701 C CA . LEU A 1 95 ? 8.681 -7.039 -1.287 1.00 94.25 95 LEU A CA 1
ATOM 702 C C . LEU A 1 95 ? 8.357 -7.034 0.218 1.00 94.25 95 LEU A C 1
ATOM 704 O O . LEU A 1 95 ? 7.334 -6.491 0.623 1.00 94.25 95 LEU A O 1
ATOM 708 N N . SER A 1 96 ? 9.239 -7.597 1.053 1.00 95.31 96 SER A N 1
ATOM 709 C CA . SER A 1 96 ? 9.111 -7.560 2.514 1.00 95.31 96 SER A CA 1
ATOM 710 C C . SER A 1 96 ? 9.162 -6.140 3.079 1.00 95.31 96 SER A C 1
ATOM 712 O O . SER A 1 96 ? 8.434 -5.834 4.020 1.00 95.31 96 SER A O 1
ATOM 714 N N . ASP A 1 97 ? 9.993 -5.272 2.501 1.00 93.94 97 ASP A N 1
ATOM 715 C CA . ASP A 1 97 ? 10.126 -3.880 2.935 1.00 93.94 97 ASP A CA 1
ATOM 716 C C . ASP A 1 97 ? 8.864 -3.093 2.554 1.00 93.94 97 ASP A C 1
ATOM 718 O O . ASP A 1 97 ? 8.303 -2.370 3.379 1.00 93.94 97 ASP A O 1
ATOM 722 N N . ALA A 1 98 ? 8.358 -3.319 1.336 1.00 94.38 98 ALA A N 1
ATOM 723 C CA . ALA A 1 98 ? 7.103 -2.747 0.850 1.00 94.38 98 ALA A CA 1
ATOM 724 C C . ALA A 1 98 ? 5.896 -3.144 1.712 1.00 94.38 98 ALA A C 1
ATOM 726 O O . ALA A 1 98 ? 5.158 -2.275 2.176 1.00 94.38 98 ALA A O 1
ATOM 727 N N . ILE A 1 99 ? 5.692 -4.443 1.967 1.00 96.25 99 ILE A N 1
ATOM 728 C CA . ILE A 1 99 ? 4.542 -4.883 2.770 1.00 96.25 99 ILE A CA 1
ATOM 729 C C . ILE A 1 99 ? 4.653 -4.407 4.221 1.00 96.25 99 ILE A C 1
ATOM 731 O O . ILE A 1 99 ? 3.640 -4.082 4.834 1.00 96.25 99 ILE A O 1
ATOM 735 N N . MET A 1 100 ? 5.871 -4.307 4.764 1.00 96.44 100 MET A N 1
ATOM 736 C CA . MET A 1 100 ? 6.093 -3.753 6.098 1.00 96.44 100 MET A CA 1
ATOM 737 C C . MET A 1 100 ? 5.720 -2.269 6.153 1.00 96.44 100 MET A C 1
ATOM 739 O O . MET A 1 100 ? 5.040 -1.856 7.089 1.00 96.44 100 MET A O 1
ATOM 743 N N . ASN A 1 101 ? 6.114 -1.473 5.155 1.00 96.06 101 ASN A N 1
ATOM 744 C CA . ASN A 1 101 ? 5.725 -0.065 5.053 1.00 96.06 101 ASN A CA 1
ATOM 745 C C . ASN A 1 101 ? 4.194 0.091 5.078 1.00 96.06 101 ASN A C 1
ATOM 747 O O . ASN A 1 101 ? 3.661 0.803 5.933 1.00 96.06 101 ASN A O 1
ATOM 751 N N . VAL A 1 102 ? 3.490 -0.663 4.230 1.00 96.94 102 VAL A N 1
ATOM 752 C CA . VAL A 1 102 ? 2.021 -0.650 4.159 1.00 96.94 102 VAL A CA 1
ATOM 753 C C . VAL A 1 102 ? 1.387 -1.087 5.482 1.00 96.94 102 VAL A C 1
ATOM 755 O O . VAL A 1 102 ? 0.494 -0.414 6.000 1.00 96.94 102 VAL A O 1
ATOM 758 N N . ALA A 1 103 ? 1.874 -2.179 6.077 1.00 96.69 103 ALA A N 1
ATOM 759 C CA . ALA A 1 103 ? 1.362 -2.686 7.347 1.00 96.69 103 ALA A CA 1
ATOM 760 C C . ALA A 1 103 ? 1.536 -1.672 8.487 1.00 96.69 103 ALA A C 1
ATOM 762 O O . ALA A 1 103 ? 0.629 -1.494 9.300 1.00 96.69 103 ALA A O 1
ATOM 763 N N . LEU A 1 104 ? 2.676 -0.976 8.545 1.00 96.81 104 LEU A N 1
ATOM 764 C CA . LEU A 1 104 ? 2.920 0.076 9.532 1.00 96.81 104 LEU A CA 1
ATOM 765 C C . LEU A 1 104 ? 1.971 1.260 9.337 1.00 96.81 104 LEU A C 1
ATOM 767 O O . LEU A 1 104 ? 1.402 1.733 10.319 1.00 96.81 104 LEU A O 1
ATOM 771 N N . LYS A 1 105 ? 1.757 1.700 8.094 1.00 96.25 105 LYS A N 1
ATOM 772 C CA . LYS A 1 105 ? 0.845 2.803 7.757 1.00 96.25 105 LYS A CA 1
ATOM 773 C C . LYS A 1 105 ? -0.589 2.497 8.198 1.00 96.25 105 LYS A C 1
ATOM 775 O O . LYS A 1 105 ? -1.196 3.289 8.917 1.00 96.25 105 LYS A O 1
ATOM 780 N N . ILE A 1 106 ? -1.094 1.312 7.850 1.00 97.00 106 ILE A N 1
ATOM 781 C CA . ILE A 1 106 ? -2.428 0.845 8.258 1.00 97.00 106 ILE A CA 1
ATOM 782 C C . ILE A 1 106 ? -2.519 0.738 9.783 1.00 97.00 106 ILE A C 1
ATOM 784 O O . ILE A 1 106 ? -3.451 1.265 10.389 1.00 97.00 106 ILE A O 1
ATOM 788 N N . ARG A 1 107 ? -1.531 0.106 10.428 1.00 96.50 107 ARG A N 1
ATOM 789 C CA . ARG A 1 107 ? -1.515 -0.057 11.887 1.00 96.50 107 ARG A CA 1
ATOM 790 C C . ARG A 1 107 ? -1.539 1.287 12.610 1.00 96.50 107 ARG A C 1
ATOM 792 O O . ARG A 1 107 ? -2.250 1.416 13.602 1.00 96.50 107 ARG A O 1
ATOM 799 N N . GLU A 1 108 ? -0.754 2.266 12.166 1.00 96.69 108 GLU A N 1
ATOM 800 C CA . GLU A 1 108 ? -0.733 3.593 12.788 1.00 96.69 108 GLU A CA 1
ATOM 801 C C . GLU A 1 108 ? -2.057 4.337 12.585 1.00 96.69 108 GLU A C 1
ATOM 803 O O . GLU A 1 108 ? -2.548 4.911 13.555 1.00 96.69 108 GLU A O 1
ATOM 808 N N . SER A 1 109 ? -2.675 4.259 11.401 1.00 96.50 109 SER A N 1
ATOM 809 C CA . SER A 1 109 ? -4.016 4.816 11.161 1.00 96.50 109 SER A CA 1
ATOM 810 C C . SER A 1 109 ? -5.047 4.225 12.123 1.00 96.50 109 SER A C 1
ATOM 812 O O . SER A 1 109 ? -5.684 4.969 12.871 1.00 96.50 109 SER A O 1
ATOM 814 N N . VAL A 1 110 ? -5.136 2.893 12.202 1.00 96.31 110 VAL A N 1
ATOM 815 C CA . VAL A 1 110 ? -6.065 2.197 13.108 1.00 96.31 110 VAL A CA 1
ATOM 816 C C . VAL A 1 110 ? -5.787 2.564 14.566 1.00 96.31 110 VAL A C 1
ATOM 818 O O . VAL A 1 110 ? -6.704 2.896 15.314 1.00 96.31 110 VAL A O 1
ATOM 821 N N . LYS A 1 111 ? -4.516 2.563 14.980 1.00 96.94 111 LYS A N 1
ATOM 822 C CA . LYS A 1 111 ? -4.116 2.857 16.363 1.00 96.94 111 LYS A CA 1
ATOM 823 C C . LYS A 1 111 ? -4.407 4.302 16.775 1.00 96.94 111 LYS A C 1
ATOM 825 O O . LYS A 1 111 ? -4.705 4.545 17.943 1.00 96.94 111 LYS A O 1
ATOM 830 N N . ARG A 1 112 ? -4.267 5.260 15.858 1.00 97.38 112 ARG A N 1
ATOM 831 C CA . ARG A 1 112 ? -4.479 6.693 16.123 1.00 97.38 112 ARG A CA 1
ATOM 832 C C . ARG A 1 112 ? -5.912 7.145 15.859 1.00 97.38 112 ARG A C 1
ATOM 834 O O . ARG A 1 112 ? -6.271 8.241 16.275 1.00 97.38 112 ARG A O 1
ATOM 841 N N . GLY A 1 113 ? -6.7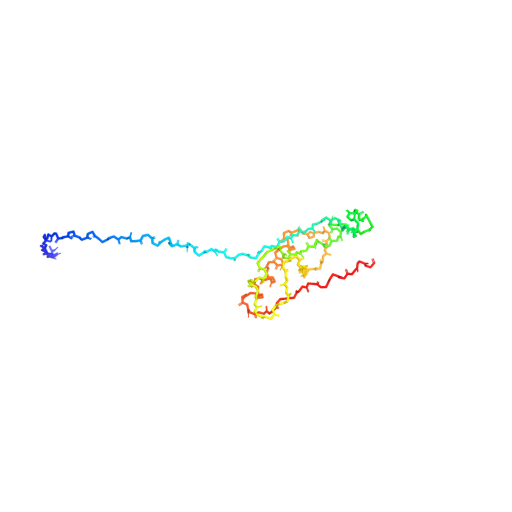21 6.314 15.204 1.00 96.25 113 GLY A N 1
ATOM 842 C CA . GLY A 1 113 ? -8.058 6.691 14.755 1.00 96.25 113 GLY A CA 1
ATOM 843 C C . GLY A 1 113 ? -8.031 7.693 13.597 1.00 96.25 113 GLY A C 1
ATOM 844 O O . GLY A 1 113 ? -8.964 8.478 13.456 1.00 96.25 113 GLY A O 1
ATOM 845 N N . GLU A 1 114 ? -6.960 7.706 12.800 1.00 97.12 114 GLU A N 1
ATOM 846 C CA . GLU A 1 114 ? -6.810 8.613 11.657 1.00 97.12 114 GLU A CA 1
ATOM 847 C C . GLU A 1 114 ? -7.460 7.997 10.405 1.00 97.12 114 GLU A C 1
ATOM 849 O O . GLU A 1 114 ? -7.145 6.846 10.083 1.00 97.12 114 GLU A O 1
ATOM 854 N N . PRO A 1 115 ? -8.338 8.727 9.686 1.00 96.88 115 PRO A N 1
ATOM 855 C CA . PRO A 1 115 ? -8.943 8.248 8.447 1.00 96.88 115 PRO A CA 1
ATOM 856 C C . PRO A 1 115 ? -7.916 7.795 7.407 1.00 96.88 115 PRO A C 1
ATOM 858 O O . PRO A 1 115 ? -6.880 8.437 7.225 1.00 96.88 115 PRO A O 1
ATOM 861 N N . PHE A 1 116 ? -8.229 6.713 6.699 1.00 96.38 116 PHE A N 1
ATOM 862 C CA . PHE A 1 116 ? -7.401 6.162 5.632 1.00 96.38 116 PHE A CA 1
ATOM 863 C C . PHE A 1 116 ? -8.080 6.327 4.271 1.00 96.38 116 PHE A C 1
ATOM 865 O O . PHE A 1 116 ? -9.277 6.068 4.119 1.00 96.38 116 PHE A O 1
ATOM 872 N N . PHE A 1 117 ? -7.298 6.725 3.272 1.00 95.56 117 PHE A N 1
ATOM 873 C CA . PHE A 1 117 ? -7.767 6.987 1.914 1.00 95.56 117 PHE A CA 1
ATOM 874 C C . PHE A 1 117 ? -7.004 6.113 0.922 1.00 95.56 117 PHE A C 1
ATOM 876 O O . PHE A 1 117 ? -5.835 5.784 1.146 1.00 95.56 117 PHE A O 1
ATOM 883 N N . ALA A 1 118 ? -7.680 5.727 -0.158 1.00 93.75 118 ALA A N 1
ATOM 884 C CA . ALA A 1 118 ? -7.058 5.010 -1.260 1.00 93.75 118 ALA A CA 1
ATOM 885 C C . ALA A 1 118 ? -5.939 5.849 -1.892 1.00 93.75 118 ALA A C 1
ATOM 887 O O . ALA A 1 118 ? -6.003 7.080 -1.921 1.00 93.75 118 ALA A O 1
ATOM 888 N N . ALA A 1 119 ? -4.915 5.178 -2.409 1.00 90.81 119 ALA A N 1
ATOM 889 C CA . ALA A 1 119 ? -3.864 5.841 -3.162 1.00 90.81 119 ALA A CA 1
ATOM 890 C C . ALA A 1 119 ? -4.371 6.313 -4.526 1.00 90.81 119 ALA A C 1
ATOM 892 O O . ALA A 1 119 ? -5.118 5.608 -5.207 1.00 90.81 119 ALA A O 1
ATOM 893 N N . GLU A 1 120 ? -3.891 7.471 -4.968 1.00 80.94 120 GLU A N 1
ATOM 894 C CA . GLU A 1 120 ? -4.038 7.868 -6.362 1.00 80.94 120 GLU A CA 1
ATOM 895 C C . GLU A 1 120 ? -3.065 7.031 -7.203 1.00 80.94 120 GLU A C 1
ATOM 897 O O . GLU A 1 120 ? -1.849 7.082 -7.017 1.00 80.94 120 GLU A O 1
ATOM 902 N N . ILE A 1 121 ? -3.594 6.205 -8.110 1.00 66.56 121 ILE A N 1
ATOM 903 C CA . ILE A 1 121 ? -2.758 5.498 -9.084 1.00 66.56 121 ILE A CA 1
ATOM 904 C C . ILE A 1 121 ? -2.359 6.527 -10.138 1.00 66.56 121 ILE A C 1
ATOM 906 O O . ILE A 1 121 ? -3.102 6.768 -11.091 1.00 66.56 121 ILE A O 1
ATOM 910 N N . GLU A 1 122 ? -1.202 7.160 -9.954 1.00 58.75 122 GLU A N 1
ATOM 911 C CA . GLU A 1 122 ? -0.623 7.993 -11.002 1.00 58.75 122 GLU A CA 1
ATOM 912 C C . GLU A 1 122 ? -0.378 7.125 -12.251 1.00 58.75 122 GLU A C 1
ATOM 914 O O . GLU A 1 122 ? 0.194 6.030 -12.145 1.00 58.75 122 GLU A O 1
ATOM 919 N N . PRO A 1 123 ? -0.846 7.551 -13.439 1.00 51.19 123 PRO A N 1
ATOM 920 C CA . PRO A 1 123 ? -0.551 6.832 -14.667 1.00 51.19 123 PRO A CA 1
ATOM 921 C C . PRO A 1 123 ? 0.967 6.847 -14.910 1.00 51.19 123 PRO A C 1
ATOM 923 O O . PRO A 1 123 ? 1.609 7.858 -14.628 1.00 51.19 123 PRO A O 1
ATOM 926 N N . PRO A 1 124 ? 1.554 5.754 -15.429 1.00 53.50 124 PRO A N 1
ATOM 927 C CA . PRO A 1 124 ? 2.977 5.735 -15.755 1.00 53.50 124 PRO A CA 1
ATOM 928 C C . PRO A 1 124 ? 3.301 6.833 -16.787 1.00 53.50 124 PRO A C 1
ATOM 930 O O . PRO A 1 124 ? 2.597 6.934 -17.795 1.00 53.50 124 PRO A O 1
ATOM 933 N N . GLU A 1 125 ? 4.333 7.646 -16.514 1.00 45.59 125 GLU A N 1
ATOM 934 C CA . GLU A 1 125 ? 4.901 8.635 -17.455 1.00 45.59 125 GLU A CA 1
ATOM 935 C C . GLU A 1 125 ? 5.550 7.987 -18.689 1.00 45.59 125 GLU A C 1
ATOM 937 O O . GLU A 1 125 ? 6.187 6.913 -18.551 1.00 45.59 125 GLU A O 1
#

pLDDT: mean 79.27, std 20.69, range [35.59, 97.44]